Protein AF-A0A9W7HDS4-F1 (afdb_monomer_lite)

Structure (mmCIF, N/CA/C/O backbone):
data_AF-A0A9W7HDS4-F1
#
_entry.id   AF-A0A9W7HDS4-F1
#
loop_
_atom_site.group_PDB
_atom_site.id
_atom_site.type_symbol
_atom_site.label_atom_id
_atom_site.label_alt_id
_atom_site.label_comp_id
_atom_site.label_asym_id
_atom_site.label_entity_id
_atom_site.label_seq_id
_atom_site.pdbx_PDB_ins_code
_atom_site.Cartn_x
_atom_site.Cartn_y
_atom_site.Cartn_z
_atom_site.occupancy
_atom_site.B_iso_or_equiv
_atom_site.auth_seq_id
_atom_site.auth_comp_id
_atom_site.auth_asym_id
_atom_site.auth_atom_id
_atom_site.pdbx_PDB_model_num
ATOM 1 N N . MET A 1 1 ? -6.516 -15.503 0.160 1.00 45.16 1 MET A N 1
ATOM 2 C CA . MET A 1 1 ? -5.653 -14.633 0.983 1.00 45.16 1 MET A CA 1
ATOM 3 C C . MET A 1 1 ? -4.386 -14.324 0.209 1.00 45.16 1 MET A C 1
ATOM 5 O O . MET A 1 1 ? -3.621 -15.248 -0.048 1.00 45.16 1 MET A O 1
ATOM 9 N N . ALA A 1 2 ? -4.172 -13.066 -0.177 1.00 58.31 2 ALA A N 1
ATOM 10 C CA . ALA A 1 2 ? -2.836 -12.606 -0.541 1.00 58.31 2 ALA A CA 1
ATOM 11 C C . ALA A 1 2 ? -1.919 -12.769 0.685 1.00 58.31 2 ALA A C 1
ATOM 13 O O . ALA A 1 2 ? -2.334 -12.516 1.817 1.00 58.31 2 ALA A O 1
ATOM 14 N N . ASN A 1 3 ? -0.704 -13.278 0.491 1.00 83.75 3 ASN A N 1
ATOM 15 C CA . ASN A 1 3 ? 0.246 -13.424 1.589 1.00 83.75 3 ASN A CA 1
ATOM 16 C C . ASN A 1 3 ? 0.933 -12.070 1.811 1.00 83.75 3 ASN A C 1
ATOM 18 O O . ASN A 1 3 ? 1.753 -11.667 0.989 1.00 83.75 3 ASN A O 1
ATOM 22 N N . LEU A 1 4 ? 0.611 -11.387 2.914 1.00 93.38 4 LEU A N 1
ATOM 23 C CA . LEU A 1 4 ? 1.072 -10.023 3.207 1.00 93.38 4 LEU A CA 1
ATOM 24 C C . LEU A 1 4 ? 2.600 -9.873 3.144 1.00 93.38 4 LEU A C 1
ATOM 26 O O . LEU A 1 4 ? 3.112 -8.868 2.656 1.00 93.38 4 LEU A O 1
ATOM 30 N N . PHE A 1 5 ? 3.340 -10.898 3.581 1.00 94.12 5 PHE A N 1
ATOM 31 C CA . PHE A 1 5 ? 4.800 -10.913 3.483 1.00 94.12 5 PHE A CA 1
ATOM 32 C C . PHE A 1 5 ? 5.278 -10.913 2.025 1.00 94.12 5 PHE A C 1
ATOM 34 O O . PHE A 1 5 ? 6.248 -10.238 1.685 1.00 94.12 5 PHE A O 1
ATOM 41 N N . SER A 1 6 ? 4.584 -11.643 1.150 1.00 94.56 6 SER A N 1
ATOM 42 C CA . SER A 1 6 ? 4.877 -11.644 -0.283 1.00 94.56 6 SER A CA 1
ATOM 43 C C . SER A 1 6 ? 4.612 -10.273 -0.898 1.00 94.56 6 SER A C 1
ATOM 45 O O . SER A 1 6 ? 5.450 -9.793 -1.657 1.00 94.56 6 SER A O 1
ATOM 47 N N . SER A 1 7 ? 3.503 -9.619 -0.542 1.00 94.38 7 SER A N 1
ATOM 48 C CA . SER A 1 7 ? 3.176 -8.272 -1.024 1.00 94.38 7 SER A CA 1
ATOM 49 C C . SER A 1 7 ? 4.223 -7.250 -0.554 1.00 94.38 7 SER A C 1
ATOM 51 O O . SER A 1 7 ? 4.793 -6.520 -1.368 1.00 94.38 7 SER A O 1
ATOM 53 N N . ALA A 1 8 ? 4.601 -7.284 0.729 1.00 95.44 8 ALA A N 1
ATOM 54 C CA . ALA A 1 8 ? 5.691 -6.467 1.268 1.00 95.44 8 ALA A CA 1
ATOM 55 C C . ALA A 1 8 ? 7.013 -6.697 0.520 1.00 95.44 8 ALA A C 1
ATOM 57 O O . ALA A 1 8 ? 7.696 -5.740 0.152 1.00 95.44 8 ALA A O 1
ATOM 58 N N . LYS A 1 9 ? 7.360 -7.961 0.246 1.00 95.81 9 LYS A N 1
ATOM 59 C CA . LYS A 1 9 ? 8.557 -8.313 -0.519 1.00 95.81 9 LYS A CA 1
ATOM 60 C C . LYS A 1 9 ? 8.510 -7.759 -1.942 1.00 95.81 9 LYS A C 1
ATOM 62 O O . LYS A 1 9 ? 9.499 -7.187 -2.385 1.00 95.81 9 LYS A O 1
ATOM 67 N N . THR A 1 10 ? 7.386 -7.889 -2.644 1.00 96.00 10 THR A N 1
ATOM 68 C CA . THR A 1 10 ? 7.224 -7.355 -4.004 1.00 96.00 10 THR A CA 1
ATOM 69 C C . THR A 1 10 ? 7.415 -5.839 -4.045 1.00 96.00 10 THR A C 1
ATOM 71 O O . THR A 1 10 ? 8.133 -5.342 -4.912 1.00 96.00 10 THR A O 1
ATOM 74 N N . VAL A 1 11 ? 6.840 -5.103 -3.091 1.00 96.19 11 VAL A N 1
ATOM 75 C CA . VAL A 1 11 ? 7.029 -3.646 -2.988 1.00 96.19 11 VAL A CA 1
ATOM 76 C C . VAL A 1 11 ? 8.483 -3.297 -2.649 1.00 96.19 11 VAL A C 1
ATOM 78 O O . VAL A 1 11 ? 9.062 -2.406 -3.270 1.00 96.19 11 VAL A O 1
ATOM 81 N N . ALA A 1 12 ? 9.105 -4.015 -1.711 1.00 96.94 12 ALA A N 1
ATOM 82 C CA . ALA A 1 12 ? 10.494 -3.782 -1.314 1.00 96.94 12 ALA A CA 1
ATOM 83 C C . ALA A 1 12 ? 11.494 -4.076 -2.446 1.00 96.94 12 ALA A C 1
ATOM 85 O O . ALA A 1 12 ? 12.412 -3.287 -2.680 1.00 96.94 12 ALA A O 1
ATOM 86 N N . ASP A 1 13 ? 11.307 -5.176 -3.177 1.00 95.44 13 ASP A N 1
ATOM 87 C CA . ASP A 1 13 ? 12.138 -5.527 -4.331 1.00 95.44 13 ASP A CA 1
ATOM 88 C C . ASP A 1 13 ? 11.997 -4.465 -5.440 1.00 95.44 13 ASP A C 1
ATOM 90 O O . ASP A 1 13 ? 12.998 -4.041 -6.016 1.00 95.44 13 ASP A O 1
ATOM 94 N N . ALA A 1 14 ? 10.786 -3.947 -5.677 1.00 95.75 14 ALA A N 1
ATOM 95 C CA . ALA A 1 14 ? 10.553 -2.857 -6.626 1.00 95.75 14 ALA A CA 1
ATOM 96 C C . ALA A 1 14 ? 11.210 -1.532 -6.206 1.00 95.75 14 ALA A C 1
ATOM 98 O O . ALA A 1 14 ? 11.802 -0.837 -7.039 1.00 95.75 14 ALA A O 1
ATOM 99 N N . ALA A 1 15 ? 11.149 -1.188 -4.916 1.00 96.19 15 ALA A N 1
ATOM 100 C CA . ALA A 1 15 ? 11.841 -0.023 -4.372 1.00 96.19 15 ALA A CA 1
ATOM 101 C C . ALA A 1 15 ? 13.363 -0.153 -4.548 1.00 96.19 15 ALA A C 1
ATOM 103 O O . ALA A 1 15 ? 14.016 0.781 -5.020 1.00 96.19 15 ALA A O 1
ATOM 104 N N . LYS A 1 16 ? 13.920 -1.335 -4.255 1.00 96.75 16 LYS A N 1
ATOM 105 C CA . LYS A 1 16 ? 15.340 -1.643 -4.469 1.00 96.75 16 LYS A CA 1
ATOM 106 C C . LYS A 1 16 ? 15.736 -1.501 -5.941 1.00 96.75 16 LYS A C 1
ATOM 108 O O . LYS A 1 16 ? 16.729 -0.839 -6.232 1.00 96.75 16 LYS A O 1
ATOM 113 N N . SER A 1 17 ? 14.971 -2.076 -6.869 1.00 95.38 17 SER A N 1
ATOM 114 C CA . SER A 1 17 ? 15.227 -1.925 -8.309 1.00 95.38 17 SER A CA 1
ATOM 115 C C . SER A 1 17 ? 15.162 -0.466 -8.753 1.00 95.38 17 SER A C 1
ATOM 117 O O . SER A 1 17 ? 16.027 -0.019 -9.498 1.00 95.38 17 SER A O 1
ATOM 119 N N . THR A 1 18 ? 14.208 0.312 -8.239 1.00 94.56 18 THR A N 1
ATOM 120 C CA . THR A 1 18 ? 14.114 1.749 -8.537 1.00 94.56 18 THR A CA 1
ATOM 121 C C . THR A 1 18 ? 15.360 2.503 -8.068 1.00 94.56 18 THR A C 1
ATOM 123 O O . THR A 1 18 ? 15.918 3.288 -8.831 1.00 94.56 18 THR A O 1
ATOM 126 N N . PHE A 1 19 ? 15.854 2.220 -6.859 1.00 96.00 19 PHE A N 1
ATOM 127 C CA . PHE A 1 19 ? 17.077 2.834 -6.327 1.00 96.00 19 PHE A CA 1
ATOM 128 C C . PHE A 1 19 ? 18.331 2.472 -7.140 1.00 96.00 19 PHE A C 1
ATOM 130 O O . PHE A 1 19 ? 19.253 3.274 -7.264 1.00 96.00 19 PHE A O 1
ATOM 137 N N . ASN A 1 20 ? 18.342 1.286 -7.749 1.00 96.31 20 ASN A N 1
ATOM 138 C CA . ASN A 1 20 ? 19.414 0.829 -8.631 1.00 96.31 20 ASN A CA 1
ATOM 139 C C . ASN A 1 20 ? 19.285 1.335 -10.082 1.00 96.31 20 ASN A C 1
ATOM 141 O O . ASN A 1 20 ? 20.044 0.891 -10.937 1.00 96.31 20 ASN A O 1
ATOM 145 N N . ASN A 1 21 ? 18.360 2.261 -10.373 1.00 94.31 21 ASN A N 1
ATOM 146 C CA . ASN A 1 21 ? 18.027 2.732 -11.727 1.00 94.31 21 ASN A CA 1
ATOM 147 C C . ASN A 1 21 ? 17.487 1.636 -12.668 1.00 94.31 21 ASN A C 1
ATOM 149 O O . ASN A 1 21 ? 17.575 1.762 -13.883 1.00 94.31 21 ASN A O 1
ATOM 153 N N . GLU A 1 22 ? 16.875 0.589 -12.115 1.00 93.69 22 GLU A N 1
ATOM 154 C CA . GLU A 1 22 ? 16.244 -0.517 -12.851 1.00 93.69 22 GLU A CA 1
ATOM 155 C C . GLU A 1 22 ? 14.707 -0.438 -12.785 1.00 93.69 22 GLU A C 1
ATOM 157 O O . GLU A 1 22 ? 14.004 -1.450 -12.735 1.00 93.69 22 GLU A O 1
ATOM 162 N N . SER A 1 23 ? 14.166 0.781 -12.713 1.00 89.44 23 SER A N 1
ATOM 163 C CA . SER A 1 23 ? 12.719 1.026 -12.582 1.00 89.44 23 SER A CA 1
ATOM 164 C C . SER A 1 23 ? 11.898 0.552 -13.790 1.00 89.44 23 SER A C 1
ATOM 166 O O . SER A 1 23 ? 10.700 0.299 -13.671 1.00 89.44 23 SER A O 1
ATOM 168 N N . ASP A 1 24 ? 12.539 0.393 -14.946 1.00 92.12 24 ASP A N 1
ATOM 169 C CA . ASP A 1 24 ? 11.982 -0.181 -16.171 1.00 92.12 24 ASP A CA 1
ATOM 170 C C . ASP A 1 24 ? 11.662 -1.677 -16.031 1.00 92.12 24 ASP A C 1
ATOM 172 O O . ASP A 1 24 ? 10.726 -2.167 -16.662 1.00 92.12 24 ASP A O 1
ATOM 176 N N . LYS A 1 25 ? 12.383 -2.391 -15.158 1.00 90.62 25 LYS A N 1
ATOM 177 C CA . LYS A 1 25 ? 12.178 -3.824 -14.893 1.00 90.62 25 LYS A CA 1
ATOM 178 C C . LYS A 1 25 ? 11.066 -4.090 -13.878 1.00 90.62 25 LYS A C 1
ATOM 180 O O . LYS A 1 25 ? 10.740 -5.245 -13.604 1.00 90.62 25 LYS A O 1
ATOM 185 N N . VAL A 1 26 ? 10.500 -3.040 -13.286 1.00 93.75 26 VAL A N 1
ATOM 186 C CA . VAL A 1 26 ? 9.472 -3.155 -12.254 1.00 93.75 26 VAL A CA 1
ATOM 187 C C . VAL A 1 26 ? 8.112 -3.427 -12.892 1.00 93.75 26 VAL A C 1
ATOM 189 O O . VAL A 1 26 ? 7.594 -2.628 -13.672 1.00 93.75 26 VAL A O 1
ATOM 192 N N . ASP A 1 27 ? 7.481 -4.528 -12.488 1.00 93.25 27 ASP A N 1
ATOM 193 C CA . ASP A 1 27 ? 6.090 -4.819 -12.830 1.00 93.25 27 ASP A CA 1
ATOM 194 C C . ASP A 1 27 ? 5.154 -3.923 -12.005 1.00 93.25 27 ASP A C 1
ATOM 196 O O . ASP A 1 27 ? 4.729 -4.259 -10.897 1.00 93.25 27 ASP A O 1
ATOM 200 N N . LYS A 1 28 ? 4.849 -2.744 -12.553 1.00 93.81 28 LYS A N 1
ATOM 201 C CA . LYS A 1 28 ? 4.032 -1.721 -11.884 1.00 93.81 28 LYS A CA 1
ATOM 202 C C . LYS A 1 28 ? 2.637 -2.232 -11.515 1.00 93.81 28 LYS A C 1
ATOM 204 O O . LYS A 1 28 ? 2.095 -1.795 -10.506 1.00 93.81 28 LYS A O 1
ATOM 209 N N . GLY A 1 29 ? 2.070 -3.157 -12.296 1.00 93.44 29 GLY A N 1
ATOM 210 C CA . GLY A 1 29 ? 0.767 -3.757 -11.998 1.00 93.44 29 GLY A CA 1
ATOM 211 C C . GLY A 1 29 ? 0.831 -4.641 -10.754 1.00 93.44 29 GLY A C 1
ATOM 212 O O . GLY A 1 29 ? 0.039 -4.464 -9.831 1.00 93.44 29 GLY A O 1
ATOM 213 N N . LYS A 1 30 ? 1.820 -5.542 -10.682 1.00 94.00 30 LYS A N 1
ATOM 214 C CA . LYS A 1 30 ? 2.038 -6.381 -9.490 1.00 94.00 30 LYS A CA 1
ATOM 215 C C . LYS A 1 30 ? 2.377 -5.562 -8.249 1.00 94.00 30 LYS A C 1
ATOM 217 O O . LYS A 1 30 ? 1.890 -5.882 -7.170 1.00 94.00 30 LYS A O 1
ATOM 222 N N . VAL A 1 31 ? 3.191 -4.515 -8.388 1.00 95.50 31 VAL A N 1
ATOM 223 C CA . VAL A 1 31 ? 3.554 -3.638 -7.263 1.00 95.50 31 VAL A CA 1
ATOM 224 C C . VAL A 1 31 ? 2.351 -2.851 -6.760 1.00 95.50 31 VAL A C 1
ATOM 226 O O . VAL A 1 31 ? 2.191 -2.727 -5.552 1.00 95.50 31 VAL A O 1
ATOM 229 N N . ALA A 1 32 ? 1.488 -2.361 -7.654 1.00 95.06 32 ALA A N 1
ATOM 230 C CA . ALA A 1 32 ? 0.246 -1.705 -7.256 1.00 95.06 32 ALA A CA 1
ATOM 231 C C . ALA A 1 32 ? -0.662 -2.657 -6.471 1.00 95.06 32 ALA A C 1
ATOM 233 O O . ALA A 1 32 ? -1.100 -2.305 -5.382 1.00 95.06 32 ALA A O 1
ATOM 234 N N . GLY A 1 33 ? -0.850 -3.883 -6.962 1.00 94.56 33 GLY A N 1
ATOM 235 C CA . GLY A 1 33 ? -1.600 -4.915 -6.247 1.00 94.56 33 GLY A CA 1
ATOM 236 C C . GLY A 1 33 ? -1.052 -5.212 -4.859 1.00 94.56 33 GLY A C 1
ATOM 237 O O . GLY A 1 33 ? -1.771 -5.174 -3.867 1.00 94.56 33 GLY A O 1
ATOM 238 N N . ALA A 1 34 ? 0.260 -5.415 -4.778 1.00 96.19 34 ALA A N 1
ATOM 239 C CA . ALA A 1 34 ? 0.937 -5.637 -3.512 1.00 96.19 34 ALA A CA 1
ATOM 240 C C . ALA A 1 34 ? 0.830 -4.426 -2.563 1.00 96.19 34 ALA A C 1
ATOM 242 O O . ALA A 1 34 ? 0.688 -4.600 -1.357 1.00 96.19 34 ALA A O 1
ATOM 243 N N . GLY A 1 35 ? 0.883 -3.202 -3.093 1.00 95.50 35 GLY A N 1
ATOM 244 C CA . GLY A 1 35 ? 0.668 -1.977 -2.325 1.00 95.50 35 GLY A CA 1
ATOM 245 C C . GLY A 1 35 ? -0.757 -1.868 -1.782 1.00 95.50 35 GLY A C 1
ATOM 246 O O . GLY A 1 35 ? -0.930 -1.511 -0.621 1.00 95.50 35 GLY A O 1
ATOM 247 N N . ALA A 1 36 ? -1.758 -2.230 -2.585 1.00 95.44 36 ALA A N 1
ATOM 248 C CA . ALA A 1 36 ? -3.151 -2.295 -2.160 1.00 95.44 36 ALA A CA 1
ATOM 249 C C . ALA A 1 36 ? -3.343 -3.299 -1.013 1.00 95.44 36 ALA A C 1
ATOM 251 O O . ALA A 1 36 ? -3.917 -2.943 0.009 1.00 95.44 36 ALA A O 1
ATOM 252 N N . ASP A 1 37 ? -2.759 -4.500 -1.115 1.00 95.69 37 ASP A N 1
ATOM 253 C CA . ASP A 1 37 ? -2.829 -5.505 -0.043 1.00 95.69 37 ASP A CA 1
ATOM 254 C C . ASP A 1 37 ? -2.238 -4.992 1.286 1.00 95.69 37 ASP A C 1
ATOM 256 O O . ASP A 1 37 ? -2.744 -5.308 2.363 1.00 95.69 37 ASP A O 1
ATOM 260 N N . LEU A 1 38 ? -1.155 -4.201 1.228 1.00 95.88 38 LEU A N 1
ATOM 261 C CA . LEU A 1 38 ? -0.557 -3.581 2.417 1.00 95.88 38 LEU A CA 1
ATOM 262 C C . LEU A 1 38 ? -1.460 -2.495 3.012 1.00 95.88 38 LEU A C 1
ATOM 264 O O . LEU A 1 38 ? -1.529 -2.380 4.236 1.00 95.88 38 LEU A O 1
ATOM 268 N N . LEU A 1 39 ? -2.129 -1.704 2.169 1.00 95.12 39 LEU A N 1
ATOM 269 C CA . LEU A 1 39 ? -3.075 -0.679 2.608 1.00 95.12 39 LEU A CA 1
ATOM 270 C C . LEU A 1 39 ? -4.300 -1.306 3.274 1.00 95.12 39 LEU A C 1
ATOM 272 O O . LEU A 1 39 ? -4.617 -0.896 4.387 1.00 95.12 39 LEU A O 1
ATOM 276 N N . GLY A 1 40 ? -4.897 -2.338 2.675 1.00 94.06 40 GLY A N 1
ATOM 277 C CA . GLY A 1 40 ? -6.028 -3.055 3.273 1.00 94.06 40 GLY A CA 1
ATOM 278 C C . GLY A 1 40 ? -5.656 -3.709 4.605 1.00 94.06 40 GLY A C 1
ATOM 279 O O . GLY A 1 40 ? -6.365 -3.576 5.598 1.00 94.06 40 GLY A O 1
ATOM 280 N N . ALA A 1 41 ? -4.463 -4.308 4.702 1.00 94.56 41 ALA A N 1
ATOM 281 C CA . ALA A 1 41 ? -3.981 -4.843 5.976 1.00 94.56 41 ALA A CA 1
ATOM 282 C C . ALA A 1 41 ? -3.728 -3.753 7.033 1.00 94.56 41 ALA A C 1
ATOM 284 O O . ALA A 1 41 ? -3.977 -3.974 8.220 1.00 94.56 41 ALA A O 1
ATOM 285 N N . ALA A 1 42 ? -3.219 -2.586 6.631 1.00 93.25 42 ALA A N 1
ATOM 286 C CA . ALA A 1 42 ? -3.037 -1.450 7.532 1.00 93.25 42 ALA A CA 1
ATOM 287 C C . ALA A 1 42 ? -4.383 -0.865 7.985 1.00 93.25 42 ALA A C 1
ATOM 289 O O . ALA A 1 42 ? -4.512 -0.460 9.141 1.00 93.25 42 ALA A O 1
ATOM 290 N N . GLU A 1 43 ? -5.378 -0.850 7.102 1.00 93.12 43 GLU A N 1
ATOM 291 C CA . GLU A 1 43 ? -6.749 -0.443 7.390 1.00 93.12 43 GLU A CA 1
ATOM 292 C C . GLU A 1 43 ? -7.397 -1.364 8.430 1.00 93.12 43 GLU A C 1
ATOM 294 O O . GLU A 1 43 ? -7.859 -0.889 9.473 1.00 93.12 43 GLU A O 1
ATOM 299 N N . ASP A 1 44 ? -7.332 -2.678 8.194 1.00 93.00 44 ASP A N 1
ATOM 300 C CA . ASP A 1 44 ? -7.857 -3.714 9.084 1.00 93.00 44 ASP A CA 1
ATOM 301 C C . ASP A 1 44 ? -7.157 -3.693 10.450 1.00 93.00 44 ASP A C 1
ATOM 303 O O . ASP A 1 44 ? -7.804 -3.734 11.502 1.00 93.00 44 ASP A O 1
ATOM 307 N N . TYR A 1 45 ? -5.823 -3.592 10.460 1.00 93.31 45 TYR A N 1
ATOM 308 C CA . TYR A 1 45 ? -5.037 -3.563 11.696 1.00 93.31 45 TYR A CA 1
ATOM 309 C C . TYR A 1 45 ? -5.245 -2.263 12.484 1.00 93.31 45 TYR A C 1
ATOM 311 O O . TYR A 1 45 ? -5.344 -2.280 13.713 1.00 93.31 45 TYR A O 1
ATOM 319 N N . GLY A 1 46 ? -5.332 -1.135 11.776 1.00 94.19 46 GLY A N 1
ATOM 320 C CA . GLY A 1 46 ? -5.595 0.184 12.344 1.00 94.19 46 GLY A CA 1
ATOM 321 C C . GLY A 1 46 ? -7.048 0.395 12.765 1.00 94.19 46 GLY A C 1
ATOM 322 O O . GLY A 1 46 ? -7.328 1.381 13.446 1.00 94.19 46 GLY A O 1
ATOM 323 N N . LYS A 1 47 ? -7.957 -0.522 12.394 1.00 94.81 47 LYS A N 1
ATOM 324 C CA . LYS A 1 47 ? -9.412 -0.403 12.584 1.00 94.81 47 LYS A CA 1
ATOM 325 C C . LYS A 1 47 ? -9.937 0.928 12.051 1.00 94.81 47 LYS A C 1
ATOM 327 O O . LYS A 1 47 ? -10.693 1.628 12.728 1.00 94.81 47 LYS A O 1
ATOM 332 N N . LEU A 1 48 ? -9.461 1.307 10.869 1.00 94.44 48 LEU A N 1
ATOM 333 C CA . LEU A 1 48 ? -9.826 2.577 10.264 1.00 94.44 48 LEU A CA 1
ATOM 334 C C . LEU A 1 48 ? -11.271 2.510 9.760 1.00 94.44 48 LEU A C 1
ATOM 336 O O . LEU A 1 48 ? -11.712 1.500 9.218 1.00 94.44 48 LEU A O 1
ATOM 340 N N . ASP A 1 49 ? -12.015 3.596 9.947 1.00 92.12 49 ASP A N 1
ATOM 341 C CA . ASP A 1 49 ? -13.373 3.700 9.424 1.00 92.12 49 ASP A CA 1
ATOM 342 C C . ASP A 1 49 ? -13.337 4.042 7.927 1.00 92.12 49 ASP A C 1
ATOM 344 O O . ASP A 1 49 ? -12.798 5.074 7.528 1.00 92.12 49 ASP A O 1
ATOM 348 N N . LYS A 1 50 ? -13.933 3.187 7.091 1.00 92.69 50 LYS A N 1
ATOM 349 C CA . LYS A 1 50 ? -13.920 3.347 5.625 1.00 92.69 50 LYS A CA 1
ATOM 350 C C . LYS A 1 50 ? -14.692 4.573 5.130 1.00 92.69 50 LYS A C 1
ATOM 352 O O . LYS A 1 50 ? -14.506 5.014 4.001 1.00 92.69 50 LYS A O 1
ATOM 357 N N . ASN A 1 51 ? -15.597 5.117 5.940 1.00 92.38 51 ASN A N 1
ATOM 358 C CA . ASN A 1 51 ? -16.509 6.186 5.535 1.00 92.38 51 ASN A CA 1
ATOM 359 C C . ASN A 1 51 ? -16.060 7.560 6.037 1.00 92.38 51 ASN A C 1
ATOM 361 O O . ASN A 1 51 ? -16.582 8.577 5.580 1.00 92.38 51 ASN A O 1
ATOM 365 N N . THR A 1 52 ? -15.124 7.609 6.986 1.00 90.12 52 THR A N 1
ATOM 366 C CA . THR A 1 52 ? -14.742 8.841 7.677 1.00 90.12 52 THR A CA 1
ATOM 367 C C . THR A 1 52 ? -13.248 8.903 7.993 1.00 90.12 52 THR A C 1
ATOM 369 O O . THR A 1 52 ? -12.529 7.905 8.041 1.00 90.12 52 THR A O 1
ATOM 372 N N . GLY A 1 53 ? -12.749 10.115 8.235 1.00 93.62 53 GLY A N 1
ATOM 373 C CA . GLY A 1 53 ? -11.384 10.322 8.715 1.00 93.62 53 GLY A CA 1
ATOM 374 C C . GLY A 1 53 ? -10.325 9.871 7.709 1.00 93.62 53 GLY A C 1
ATOM 375 O O . GLY A 1 53 ? -10.380 10.233 6.539 1.00 93.62 53 GLY A O 1
ATOM 376 N N . VAL A 1 54 ? -9.316 9.130 8.171 1.00 93.56 54 VAL A N 1
ATOM 377 C CA . VAL A 1 54 ? -8.221 8.649 7.310 1.00 93.56 54 VAL A CA 1
ATOM 378 C C . VAL A 1 54 ? -8.579 7.370 6.547 1.00 93.56 54 VAL A C 1
ATOM 380 O O . VAL A 1 54 ? -8.054 7.165 5.454 1.00 93.56 54 VAL A O 1
ATOM 383 N N . GLY A 1 55 ? -9.492 6.543 7.069 1.00 94.12 55 GLY A N 1
ATOM 384 C CA . GLY A 1 55 ? -9.841 5.256 6.458 1.00 94.12 55 GLY A CA 1
ATOM 385 C C . GLY A 1 55 ? -10.506 5.414 5.093 1.00 94.12 55 GLY A C 1
ATOM 386 O O . GLY A 1 55 ? -10.136 4.706 4.166 1.00 94.12 55 GLY A O 1
ATOM 387 N N . GLN A 1 56 ? -11.331 6.451 4.894 1.00 95.38 56 GLN A N 1
ATOM 388 C CA . GLN A 1 56 ? -11.913 6.760 3.575 1.00 95.38 56 GLN A CA 1
ATOM 389 C C . GLN A 1 56 ? -10.880 6.982 2.461 1.00 95.38 56 GLN A C 1
ATOM 391 O O . GLN A 1 56 ? -11.187 6.818 1.282 1.00 95.38 56 GLN A O 1
ATOM 396 N N . TYR A 1 57 ? -9.674 7.441 2.804 1.00 96.00 57 TYR A N 1
ATOM 397 C CA . TYR A 1 57 ? -8.620 7.679 1.820 1.00 96.00 57 TYR A CA 1
ATOM 398 C C . TYR A 1 57 ? -7.787 6.422 1.598 1.00 96.00 57 TYR A C 1
ATOM 400 O O . TYR A 1 57 ? -7.361 6.181 0.471 1.00 96.00 57 TYR A O 1
ATOM 408 N N . VAL A 1 58 ? -7.590 5.623 2.650 1.00 94.81 58 VAL A N 1
ATOM 409 C CA . VAL A 1 58 ? -6.926 4.318 2.562 1.00 94.81 58 VAL A CA 1
ATOM 410 C C . VAL A 1 58 ? -7.750 3.367 1.692 1.00 94.81 58 VAL A C 1
ATOM 412 O O . VAL A 1 58 ? -7.200 2.837 0.732 1.00 94.81 58 VAL A O 1
ATOM 415 N N . ASP A 1 59 ? -9.064 3.276 1.919 1.00 94.38 59 ASP A N 1
ATOM 416 C CA . ASP A 1 59 ? -9.987 2.454 1.120 1.00 94.38 59 ASP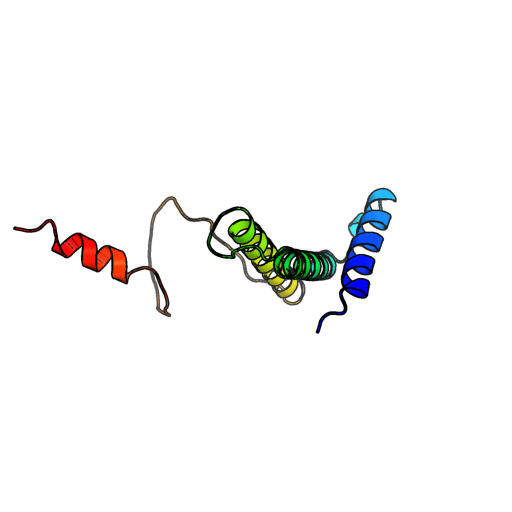 A CA 1
ATOM 417 C C . ASP A 1 59 ? -9.997 2.874 -0.363 1.00 94.38 59 ASP A C 1
ATOM 419 O O . ASP A 1 59 ? -9.889 2.048 -1.271 1.00 94.38 59 ASP A O 1
ATOM 423 N N . LYS A 1 60 ? -10.024 4.186 -0.640 1.00 95.69 60 LYS A N 1
ATOM 424 C CA . LYS A 1 60 ? -9.928 4.706 -2.017 1.00 95.69 60 LYS A CA 1
ATOM 425 C C . LYS A 1 60 ? -8.592 4.376 -2.677 1.00 95.69 60 LYS A C 1
ATOM 427 O O . LYS A 1 60 ? -8.566 4.058 -3.865 1.00 95.69 60 LYS A O 1
ATOM 432 N N . ALA A 1 61 ? -7.489 4.489 -1.940 1.00 96.56 61 ALA A N 1
ATOM 433 C CA . ALA A 1 61 ? -6.158 4.198 -2.458 1.00 96.56 61 ALA A CA 1
ATOM 434 C C . ALA A 1 61 ? -5.978 2.699 -2.737 1.00 96.56 61 ALA A C 1
ATOM 436 O O . ALA A 1 61 ? -5.459 2.346 -3.796 1.00 96.56 61 ALA A O 1
ATOM 437 N N . GLU A 1 62 ? -6.453 1.833 -1.839 1.00 94.31 62 GLU A N 1
ATOM 438 C CA . GLU A 1 62 ? -6.500 0.384 -2.049 1.00 94.31 62 GLU A CA 1
ATOM 439 C C . GLU A 1 62 ? -7.282 0.048 -3.323 1.00 94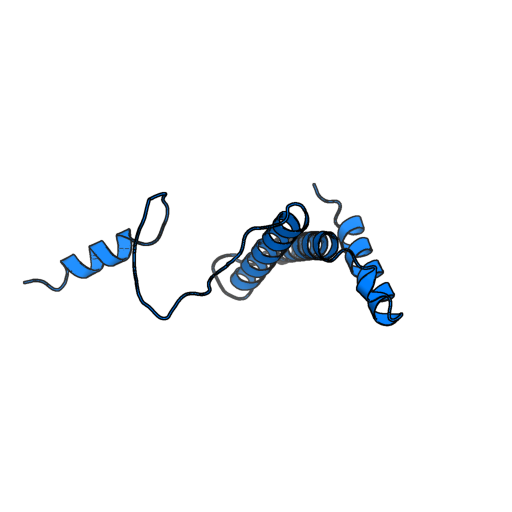.31 62 GLU A C 1
ATOM 441 O O . GLU A 1 62 ? -6.726 -0.543 -4.254 1.00 94.31 62 GLU A O 1
ATOM 446 N N . ASN A 1 63 ? -8.530 0.519 -3.417 1.00 95.62 63 ASN A N 1
ATOM 447 C CA . ASN A 1 63 ? -9.395 0.266 -4.568 1.00 95.62 63 ASN A CA 1
ATOM 448 C C . ASN A 1 63 ? -8.776 0.755 -5.883 1.00 95.62 63 ASN A C 1
ATOM 450 O O . ASN A 1 63 ? -8.819 0.053 -6.896 1.00 95.62 63 ASN A O 1
ATOM 454 N N . TYR A 1 64 ? -8.170 1.944 -5.884 1.00 95.69 64 TYR A N 1
ATOM 455 C CA . TYR A 1 64 ? -7.492 2.478 -7.064 1.00 95.69 64 TYR A CA 1
ATOM 456 C C . TYR A 1 64 ? -6.319 1.593 -7.505 1.00 95.69 64 TYR A C 1
ATOM 458 O O . TYR A 1 64 ? -6.164 1.304 -8.693 1.00 95.69 64 TYR A O 1
ATOM 466 N N . LEU A 1 65 ? -5.490 1.141 -6.564 1.00 95.88 65 LEU A N 1
ATOM 467 C CA . LEU A 1 65 ? -4.321 0.320 -6.864 1.00 95.88 65 LEU A CA 1
ATOM 468 C C . LEU A 1 65 ? -4.700 -1.095 -7.332 1.00 95.88 65 LEU A C 1
ATOM 470 O O . LEU A 1 65 ? -4.068 -1.604 -8.263 1.00 95.88 65 LEU A O 1
ATOM 474 N N . HIS A 1 66 ? -5.756 -1.703 -6.781 1.00 94.62 66 HIS A N 1
ATOM 475 C CA . HIS A 1 66 ? -6.313 -2.961 -7.305 1.00 94.62 66 HIS A CA 1
ATOM 476 C C . HIS A 1 66 ? -6.882 -2.791 -8.717 1.00 94.62 66 HIS A C 1
ATOM 478 O O . HIS A 1 66 ? -6.627 -3.629 -9.586 1.00 94.62 66 HIS A O 1
ATOM 484 N N . GLN A 1 67 ? -7.591 -1.694 -8.997 1.00 94.12 67 GLN A N 1
ATOM 485 C CA . GLN A 1 67 ? -8.072 -1.399 -10.353 1.00 94.12 67 GLN A CA 1
ATOM 486 C C . GLN A 1 67 ? -6.917 -1.194 -11.338 1.00 94.12 67 GLN A C 1
ATOM 488 O O . GLN A 1 67 ? -6.964 -1.686 -12.469 1.00 94.12 67 GLN A O 1
ATOM 493 N N . TYR A 1 68 ? -5.857 -0.506 -10.910 1.00 93.50 68 TYR A N 1
ATOM 494 C CA . TYR A 1 68 ? -4.652 -0.330 -11.711 1.00 93.50 68 TYR A CA 1
ATOM 495 C C . TYR A 1 68 ? -3.965 -1.671 -11.993 1.00 93.50 68 TYR A C 1
ATOM 497 O O . TYR A 1 68 ? -3.601 -1.942 -13.136 1.00 93.50 68 TYR A O 1
ATOM 505 N N . GLN A 1 69 ? -3.835 -2.544 -10.989 1.00 91.44 69 GLN A N 1
ATOM 506 C CA . GLN A 1 69 ? -3.325 -3.902 -11.181 1.00 91.44 69 GLN A CA 1
ATOM 507 C C . GLN A 1 69 ? -4.162 -4.668 -12.211 1.00 91.44 69 GLN A C 1
ATOM 509 O O . GLN A 1 69 ? -3.591 -5.244 -13.137 1.00 91.44 69 GLN A O 1
ATOM 514 N N . ALA A 1 70 ? -5.491 -4.671 -12.069 1.00 90.19 70 ALA A N 1
ATOM 515 C CA . ALA A 1 70 ? -6.394 -5.371 -12.982 1.00 90.19 70 ALA A CA 1
ATOM 516 C C . ALA A 1 70 ? -6.258 -4.853 -14.425 1.00 90.19 70 ALA A C 1
ATOM 518 O O . ALA A 1 70 ? -6.123 -5.640 -15.362 1.00 90.19 70 ALA A O 1
ATOM 519 N N . SER A 1 71 ? -6.185 -3.530 -14.590 1.00 88.12 71 SER A N 1
ATOM 520 C CA . SER A 1 71 ? -5.987 -2.868 -15.887 1.00 88.12 71 SER A CA 1
ATOM 521 C C . SER A 1 71 ? -4.602 -3.145 -16.486 1.00 88.12 71 SER A C 1
ATOM 523 O O . SER A 1 71 ? -4.454 -3.261 -17.698 1.00 88.12 71 SER A O 1
ATOM 525 N N . ASN A 1 72 ? -3.573 -3.311 -15.652 1.00 83.56 72 ASN A N 1
ATOM 526 C CA . ASN A 1 72 ? -2.228 -3.669 -16.105 1.00 83.56 72 ASN A CA 1
ATOM 527 C C . ASN A 1 72 ? -2.072 -5.159 -16.447 1.00 83.56 72 ASN A C 1
ATOM 529 O O . ASN A 1 72 ? -1.101 -5.523 -17.109 1.00 83.56 72 ASN A O 1
ATOM 533 N N . GLN A 1 73 ? -2.997 -6.024 -16.024 1.00 71.44 73 GLN A N 1
ATOM 534 C CA . GLN A 1 73 ? -3.038 -7.428 -16.450 1.00 71.44 73 GLN A CA 1
ATOM 535 C C . GLN A 1 73 ? -3.879 -7.647 -17.716 1.00 71.44 73 GLN A C 1
ATOM 537 O O . GLN A 1 73 ? -3.798 -8.711 -18.324 1.00 71.44 73 GLN A O 1
ATOM 542 N N . SER A 1 74 ? -4.665 -6.654 -18.137 1.00 56.69 74 SER A N 1
ATOM 543 C CA . SER A 1 74 ? -5.511 -6.691 -19.336 1.00 56.69 74 SER A CA 1
ATOM 544 C C . SER A 1 74 ? -5.493 -5.324 -20.030 1.00 56.69 74 SER A C 1
ATOM 546 O O . SER A 1 74 ? -6.240 -4.434 -19.645 1.00 56.69 74 SER A O 1
ATOM 548 N N . ALA A 1 75 ? -4.662 -5.116 -21.054 1.00 46.31 75 ALA A N 1
ATOM 549 C CA . ALA A 1 75 ? -4.698 -3.862 -21.821 1.00 46.31 75 ALA A CA 1
ATOM 550 C C . ALA A 1 75 ? -5.705 -3.933 -22.997 1.00 46.31 75 ALA A C 1
ATOM 552 O O . ALA A 1 75 ? -5.734 -4.974 -23.659 1.00 46.31 75 ALA A O 1
ATOM 553 N N . PRO A 1 76 ? -6.432 -2.849 -23.374 1.00 47.75 76 PRO A N 1
ATOM 554 C CA . PRO A 1 76 ? -6.657 -1.573 -22.682 1.00 47.75 76 PRO A CA 1
ATOM 555 C C . PRO A 1 76 ? -8.146 -1.307 -22.344 1.00 47.75 76 PRO A C 1
ATOM 557 O O . PRO A 1 76 ? -9.054 -1.759 -23.038 1.00 47.75 76 PRO A O 1
ATOM 560 N N . ALA A 1 77 ? -8.394 -0.422 -21.378 1.00 46.91 77 ALA A N 1
ATOM 561 C CA . ALA A 1 77 ? -9.550 0.478 -21.414 1.00 46.91 77 ALA A CA 1
ATOM 562 C C . ALA A 1 77 ? -9.097 1.883 -20.978 1.00 46.91 77 ALA A C 1
ATOM 564 O O . ALA A 1 77 ? -8.394 1.994 -19.970 1.00 46.91 77 ALA A O 1
ATOM 565 N N . PRO A 1 78 ? -9.438 2.965 -21.706 1.00 52.47 78 PRO A N 1
ATOM 566 C CA . PRO A 1 78 ? -9.176 4.312 -21.230 1.00 52.47 78 PRO A CA 1
ATOM 567 C C . PRO A 1 78 ? -10.312 4.849 -20.344 1.00 52.47 78 PRO A C 1
ATOM 569 O O . PRO A 1 78 ? -11.485 4.551 -20.552 1.00 52.47 78 PRO A O 1
ATOM 572 N N . ALA A 1 79 ? -9.892 5.756 -19.454 1.00 41.41 79 ALA A N 1
ATOM 573 C CA . ALA A 1 79 ? -10.634 6.792 -18.731 1.00 41.41 79 ALA A CA 1
ATOM 574 C C . ALA A 1 79 ? -11.402 6.401 -17.453 1.00 41.41 79 ALA A C 1
ATOM 576 O O . ALA A 1 79 ? -12.630 6.371 -17.417 1.00 41.41 79 ALA A O 1
ATOM 577 N N . ALA A 1 80 ? -10.662 6.332 -16.341 1.00 50.09 80 ALA A N 1
ATOM 578 C CA . ALA A 1 80 ? -11.154 6.903 -15.090 1.00 50.09 80 ALA A CA 1
ATOM 579 C C . ALA A 1 80 ? -11.237 8.433 -15.262 1.00 50.09 80 ALA A C 1
ATOM 581 O O . ALA A 1 80 ? -10.213 9.112 -15.361 1.00 50.09 80 ALA A O 1
ATOM 582 N N . LYS A 1 81 ? -12.456 8.974 -15.359 1.00 39.53 81 LYS A N 1
ATOM 583 C CA . LYS A 1 81 ? -12.703 10.411 -15.192 1.00 39.53 81 LYS A CA 1
ATOM 584 C C . LYS A 1 81 ? -12.751 10.727 -13.694 1.00 39.53 81 LYS A C 1
ATOM 586 O O . LYS A 1 81 ? -13.531 10.085 -12.993 1.00 39.53 81 LYS A O 1
ATOM 591 N N . PRO A 1 82 ? -12.031 11.748 -13.205 1.00 48.62 82 PRO A N 1
ATOM 592 C CA . PRO A 1 82 ? -12.568 12.550 -12.123 1.00 48.62 82 PRO A CA 1
ATOM 593 C C . PRO A 1 82 ? -13.726 13.386 -12.698 1.00 48.62 82 PRO A C 1
ATOM 595 O O . PRO A 1 82 ? -13.604 13.987 -13.767 1.00 48.62 82 PRO A O 1
ATOM 598 N N . GLU A 1 83 ? -14.875 13.396 -12.029 1.00 37.78 83 GLU A N 1
ATOM 599 C CA . GLU A 1 83 ? -15.867 14.471 -12.187 1.00 37.78 83 GLU A CA 1
ATOM 600 C C . GLU A 1 83 ? -15.146 15.820 -11.925 1.00 37.78 83 GLU A C 1
ATOM 602 O O . GLU A 1 83 ? -14.274 15.878 -11.064 1.00 37.78 83 GLU A O 1
ATOM 607 N N . SER A 1 84 ? -15.381 16.951 -12.593 1.00 39.38 84 SER A N 1
ATOM 608 C CA . SER A 1 84 ? -16.475 17.404 -13.446 1.00 39.38 84 SER A CA 1
ATOM 609 C C . SER A 1 84 ? -16.002 18.644 -14.231 1.00 39.38 84 SER A C 1
ATOM 611 O O . SER A 1 84 ? -15.420 19.538 -13.630 1.00 39.38 84 SER A O 1
ATOM 613 N N . GLU A 1 85 ? -16.270 18.716 -15.537 1.00 33.47 85 GLU A N 1
ATOM 614 C CA . GLU A 1 85 ? -16.744 19.923 -16.239 1.00 33.47 85 GLU A CA 1
ATOM 615 C C . GLU A 1 85 ? -17.323 19.475 -17.596 1.00 33.47 85 GLU A C 1
ATOM 617 O O . GLU A 1 85 ? -16.794 18.586 -18.266 1.00 33.47 85 GLU A O 1
ATOM 622 N N . GLY A 1 86 ? -18.522 19.965 -17.909 1.00 34.03 86 GLY A N 1
ATOM 623 C CA . GLY A 1 86 ? -19.462 19.318 -18.823 1.00 34.03 86 GLY A CA 1
ATOM 624 C C . GLY A 1 86 ? -19.138 19.412 -20.316 1.00 34.03 86 GLY A C 1
ATOM 625 O O . GLY A 1 86 ? -18.446 20.314 -20.776 1.00 34.03 86 GLY A O 1
ATOM 626 N N . THR A 1 87 ? -19.723 18.497 -21.096 1.00 34.03 87 THR A N 1
ATOM 627 C CA . THR A 1 87 ? -20.835 18.734 -22.053 1.00 34.03 87 THR A CA 1
ATOM 628 C C . THR A 1 87 ? -20.902 17.554 -23.043 1.00 34.03 87 THR A C 1
ATOM 630 O O . THR A 1 87 ? -19.903 17.236 -23.676 1.00 34.03 87 THR A O 1
ATOM 633 N N . GLY A 1 88 ? -22.081 16.939 -23.223 1.00 35.28 88 GLY A N 1
ATOM 634 C CA . GLY A 1 88 ? -22.460 16.329 -24.513 1.00 35.28 88 GLY A CA 1
ATOM 635 C C . GLY A 1 88 ? -22.485 14.796 -24.671 1.00 35.28 88 GLY A C 1
ATOM 636 O O . GLY A 1 88 ? -21.526 14.203 -25.136 1.00 35.28 88 GLY A O 1
ATOM 637 N N . GLU A 1 89 ? -23.674 14.232 -24.421 1.00 36.56 89 GLU A N 1
ATOM 638 C CA . GLU A 1 89 ? -24.381 13.153 -25.151 1.00 36.56 89 GLU A CA 1
ATOM 639 C C . GLU A 1 89 ? -24.026 11.639 -25.104 1.00 36.56 89 GLU A C 1
ATOM 641 O O . GLU A 1 89 ? -22.985 11.170 -25.545 1.00 36.56 89 GLU A O 1
ATOM 646 N N . LYS A 1 90 ? -25.107 10.898 -24.767 1.00 37.66 90 LYS A N 1
ATOM 647 C CA . LYS A 1 90 ? -25.574 9.554 -25.187 1.00 37.66 90 LYS A CA 1
ATOM 648 C C . LYS A 1 90 ? -24.903 8.275 -24.644 1.00 37.66 90 LYS A C 1
ATOM 650 O O . LYS A 1 90 ? -23.986 7.735 -25.245 1.00 37.66 90 LYS A O 1
ATOM 655 N N . GLY A 1 91 ? -25.617 7.632 -23.705 1.00 34.00 91 GLY A N 1
ATOM 656 C CA . GLY A 1 91 ? -26.104 6.256 -23.924 1.00 34.00 91 GLY A CA 1
ATOM 657 C C . GLY A 1 91 ? -25.820 5.188 -22.852 1.00 34.00 91 GLY A C 1
ATOM 658 O O . GLY A 1 91 ? -24.728 4.646 -22.816 1.00 34.00 91 GLY A O 1
ATOM 659 N N . LYS A 1 92 ? -26.900 4.784 -22.156 1.00 35.97 92 LYS A N 1
ATOM 660 C CA . LYS A 1 92 ? -27.205 3.466 -21.536 1.00 35.97 92 LYS A CA 1
ATOM 661 C C . LYS A 1 92 ? -26.558 3.055 -20.193 1.00 35.97 92 LYS A C 1
ATOM 663 O O . LYS A 1 92 ? -25.446 2.559 -20.130 1.00 35.97 92 LYS A O 1
ATOM 668 N N . GLU A 1 93 ? -27.385 3.198 -19.152 1.00 37.53 93 GLU A N 1
ATOM 669 C CA . GLU A 1 93 ? -27.744 2.239 -18.084 1.00 37.53 93 GLU A CA 1
ATOM 670 C C . GLU A 1 93 ? -26.738 1.155 -17.640 1.00 37.53 93 GLU A C 1
ATOM 672 O O . GLU A 1 93 ? -26.568 0.137 -18.308 1.00 37.53 93 GLU A O 1
ATOM 677 N N . SER A 1 94 ? -26.259 1.259 -16.392 1.00 37.25 94 SER A N 1
ATOM 678 C CA . SER A 1 94 ? -26.636 0.330 -15.305 1.00 37.25 94 SER A CA 1
ATOM 679 C C . SER A 1 94 ? -26.213 0.862 -13.928 1.00 37.25 94 SER A C 1
ATOM 681 O O . SER A 1 94 ? -25.269 1.631 -13.795 1.00 37.25 94 SER A O 1
ATOM 683 N N . ALA A 1 95 ? -27.014 0.503 -12.931 1.00 40.47 95 ALA A N 1
ATOM 684 C CA . ALA A 1 95 ? -27.192 1.132 -11.629 1.00 40.47 95 ALA A CA 1
ATOM 685 C C . ALA A 1 95 ? -26.014 1.013 -10.643 1.00 40.47 95 ALA A C 1
ATOM 687 O O . ALA A 1 95 ? -25.401 -0.043 -10.542 1.00 40.47 95 ALA A O 1
ATOM 688 N N . ALA A 1 96 ? -25.806 2.039 -9.809 1.00 43.41 96 ALA A N 1
ATOM 689 C CA . ALA A 1 96 ? -26.296 2.066 -8.421 1.00 43.41 96 ALA A CA 1
ATOM 690 C C . ALA A 1 96 ? -25.702 3.259 -7.641 1.00 43.41 96 ALA A C 1
ATOM 692 O O . ALA A 1 96 ? -24.493 3.449 -7.620 1.00 43.41 96 ALA A O 1
ATOM 693 N N . GLY A 1 97 ? -26.566 4.008 -6.946 1.00 47.31 97 GLY A N 1
ATOM 694 C CA . GLY A 1 97 ? -26.180 4.838 -5.796 1.00 47.31 97 GLY A CA 1
ATOM 695 C C . GLY A 1 97 ? -25.811 6.294 -6.095 1.00 47.31 97 GLY A C 1
ATOM 696 O O . GLY A 1 97 ? -24.640 6.636 -6.174 1.00 47.31 97 GLY A O 1
ATOM 697 N N . GLY A 1 98 ? -26.806 7.183 -6.186 1.00 53.00 98 GLY A N 1
ATOM 698 C CA . GLY A 1 98 ? -26.558 8.635 -6.137 1.00 53.00 98 GLY A CA 1
ATOM 699 C C . GLY A 1 98 ? -27.718 9.511 -6.614 1.00 53.00 98 GLY A C 1
ATOM 700 O O . GLY A 1 98 ? -27.907 10.62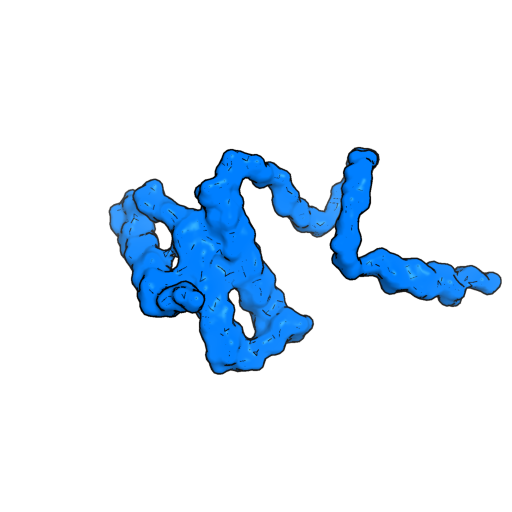0 -6.121 1.00 53.00 98 GLY A O 1
ATOM 701 N N . ALA A 1 99 ? -28.550 8.999 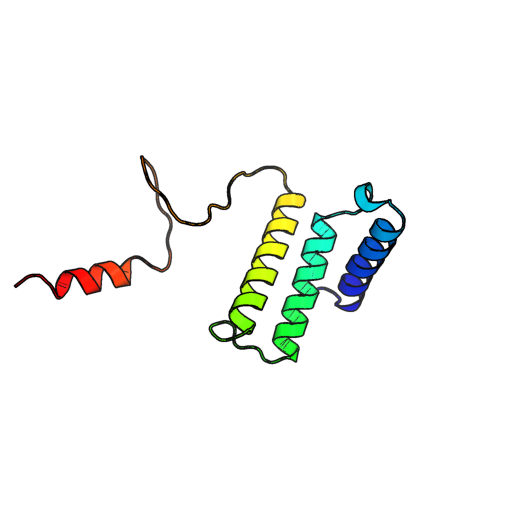-7.524 1.00 52.25 99 ALA A N 1
ATOM 702 C CA . ALA A 1 99 ? -29.630 9.774 -8.141 1.00 52.25 99 ALA A CA 1
ATOM 703 C C . ALA A 1 99 ? -30.868 9.972 -7.239 1.00 52.25 99 ALA A C 1
ATOM 705 O O . ALA A 1 99 ? -31.623 10.929 -7.430 1.00 52.25 99 ALA A O 1
ATOM 706 N N . ASP A 1 100 ? -31.069 9.113 -6.236 1.00 55.09 100 ASP A N 1
ATOM 707 C CA . ASP A 1 100 ? -32.259 9.165 -5.374 1.00 55.09 100 ASP A CA 1
ATOM 708 C C . ASP A 1 100 ? -32.280 10.395 -4.449 1.00 55.09 100 ASP A C 1
ATOM 710 O O . ASP A 1 100 ? -33.347 10.941 -4.160 1.00 55.09 100 ASP A O 1
ATOM 714 N N . TYR A 1 101 ? -31.109 10.913 -4.063 1.00 57.31 101 TYR A N 1
ATOM 715 C CA . TYR A 1 101 ? -31.007 12.095 -3.199 1.00 57.31 101 TYR A CA 1
ATOM 716 C C . TYR A 1 101 ? -31.340 13.406 -3.933 1.00 57.31 101 TYR A C 1
ATOM 718 O O . TYR A 1 101 ? -31.989 14.281 -3.357 1.00 57.31 101 TYR A O 1
ATOM 726 N N . MET A 1 102 ? -30.989 13.539 -5.221 1.00 58.50 102 MET A N 1
ATOM 727 C CA . MET A 1 102 ? -31.367 14.720 -6.020 1.00 58.50 102 MET A CA 1
ATOM 728 C C . MET A 1 102 ? -32.873 14.775 -6.295 1.00 58.50 102 MET A C 1
ATOM 730 O O . MET A 1 102 ? -33.468 15.855 -6.290 1.00 58.50 102 MET A O 1
ATOM 734 N N . LYS A 1 103 ? -33.511 13.613 -6.479 1.00 60.09 103 LYS A N 1
ATOM 735 C CA . LYS A 1 103 ? -34.956 13.534 -6.717 1.00 60.09 103 LYS A CA 1
ATOM 736 C C . LYS A 1 103 ? -35.776 13.860 -5.461 1.00 60.09 103 LYS A C 1
ATOM 738 O O . LYS A 1 103 ? -36.853 14.439 -5.591 1.00 60.09 103 LYS A O 1
ATOM 743 N N . MET A 1 104 ? -35.262 13.570 -4.261 1.00 65.88 104 MET A N 1
ATOM 744 C CA . MET A 1 104 ? -35.886 14.014 -3.004 1.00 65.88 104 MET A CA 1
ATOM 745 C C . MET A 1 104 ? -35.748 15.527 -2.775 1.00 65.88 104 MET A C 1
ATOM 747 O O . MET A 1 104 ? -36.705 16.156 -2.326 1.00 65.88 104 MET A O 1
ATOM 751 N N . ALA A 1 105 ? -34.610 16.134 -3.130 1.00 59.84 105 ALA A N 1
ATOM 752 C CA . ALA A 1 105 ? -34.382 17.569 -2.929 1.00 59.84 105 ALA A CA 1
ATOM 753 C C . ALA A 1 105 ? -35.266 18.458 -3.829 1.00 59.84 105 ALA A C 1
ATOM 755 O O . ALA A 1 105 ? -35.720 19.518 -3.396 1.00 59.84 105 ALA A O 1
ATOM 756 N N . GLN A 1 106 ? -35.581 18.012 -5.053 1.00 57.62 106 GLN A N 1
ATOM 757 C CA . GLN A 1 106 ? -36.483 18.744 -5.956 1.00 57.62 106 GLN A CA 1
ATOM 758 C C . GLN A 1 106 ? -37.942 18.796 -5.475 1.00 57.62 106 GLN A C 1
ATOM 760 O O . GLN A 1 106 ? -38.666 19.713 -5.856 1.00 57.62 106 GLN A 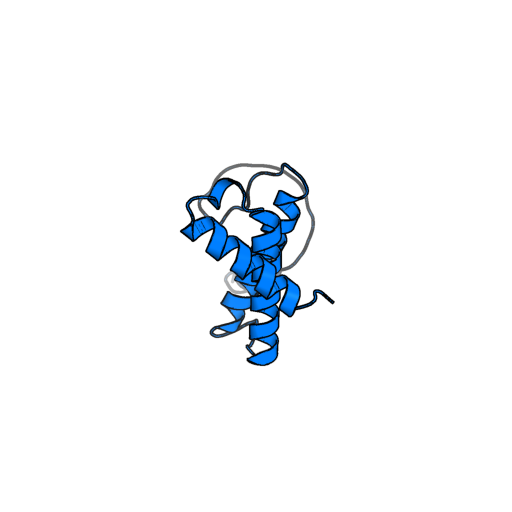O 1
ATOM 765 N N . GLY A 1 107 ? -38.384 17.857 -4.631 1.00 59.66 107 GLY A 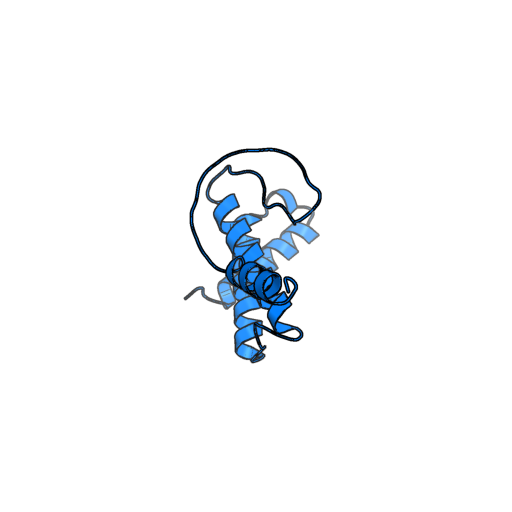N 1
ATOM 766 C CA . GLY A 1 107 ? -39.753 17.838 -4.102 1.00 59.66 107 GLY A CA 1
ATOM 767 C C . GLY A 1 107 ? -40.030 18.891 -3.023 1.00 59.66 107 GLY A C 1
ATOM 768 O O . GLY A 1 107 ? -41.188 19.142 -2.705 1.00 59.66 107 GLY A O 1
ATOM 769 N N . PHE A 1 108 ? -38.989 19.518 -2.466 1.00 63.34 108 PHE A N 1
ATOM 770 C CA . PHE A 1 108 ? -39.110 20.449 -1.338 1.00 63.34 108 PHE A CA 1
ATOM 771 C C . PHE A 1 108 ? -39.161 21.932 -1.743 1.00 63.34 108 PHE A C 1
ATOM 773 O O . PHE A 1 108 ? -39.478 22.773 -0.907 1.00 63.34 108 PHE A O 1
ATOM 780 N N . PHE A 1 109 ? -38.878 22.263 -3.008 1.00 62.59 109 PHE A N 1
ATOM 781 C CA . PHE A 1 109 ? -38.762 23.651 -3.487 1.00 62.59 109 PHE A CA 1
ATOM 782 C C . PHE A 1 109 ? -39.848 24.087 -4.485 1.00 62.59 109 PHE A C 1
ATOM 784 O O . PHE A 1 109 ? -39.733 25.149 -5.090 1.00 62.59 109 PHE A O 1
ATOM 791 N N . GLY A 1 110 ? -40.912 23.299 -4.652 1.00 58.78 110 GLY A N 1
ATOM 792 C CA . GLY A 1 110 ? -42.039 23.638 -5.523 1.00 58.78 110 GLY A CA 1
ATOM 793 C C . GLY A 1 110 ? -43.361 23.687 -4.766 1.00 58.78 110 GLY A C 1
ATOM 794 O O . GLY A 1 110 ? -44.105 22.709 -4.789 1.00 58.78 110 GLY A O 1
ATOM 795 N N . LYS A 1 111 ? -43.654 24.818 -4.117 1.00 45.19 111 LYS A N 1
ATOM 796 C CA . LYS A 1 111 ? -45.024 25.233 -3.799 1.00 45.19 111 LYS A CA 1
ATOM 797 C C . LYS A 1 111 ? -45.302 26.577 -4.448 1.00 45.19 111 LYS A C 1
ATOM 799 O O . LYS A 1 111 ? -44.388 27.428 -4.401 1.00 45.19 111 LYS A O 1
#

Secondary structure (DSSP, 8-state):
---HHHHHHHHHHHHHHHHTT-GGG--HHHHHHHHHHHHHHHHHHHT--TTSTTHHHHHHHHHHHHHHHHHHHS------PPS-------------SSHHHHHHHHTTS--

Foldseek 3Di:
DPDLVVLVVLLVVCVVCVVVVNNVVRLQLSNLQSVLSNLVVCCVVVVPDCVDDCNVVSVVSSVVSPVSSVCSVDDDDDDPDDDDDDDDDDDDDDDDDDVVVVVVVVVPPDD

Radius of gyration: 19.63 Å; chains: 1; bounding box: 64×40×38 Å

Organism: Hibiscus trionum (NCBI:txid183268)

InterPro domains:
  IPR040294 Nodulin-related protein 1/2 [PTHR35098] (3-93)

pLDDT: mean 77.08, std 23.03, range [33.47, 96.94]

Sequence (111 aa):
MANLFSSAKTVADAAKSTFNNESDKVDKGKVAGAGADLLGAAEDYGKLDKNTGVGQYVDKAENYLHQYQASNQSAPAPAAKPESEGTGEKGKESAAGGADYMKMAQGFFGK